Protein 3ESM (pdb70)

Foldseek 3Di:
DLEWAWDWVQFAAQDKTKIKTKAADADQFWAWFKKKKFDPQFQDKAWDDDPQKDKDFDHDPVNTGGMMMIGGHPPRRHHHHGGMDITIMITDDHHNDQKDFIWMWIAIPVGDIDTLDADPDDDDHDSRHTHMDGHHD

CATH classification: 2.60.40.2230

Radius of gyration: 14.76 Å; Cα contacts (8 Å, |Δi|>4): 352; chains: 1; bounding box: 33×34×41 Å

B-factor: mean 33.09, std 8.51, range [21.06, 68.31]

Organism: Nocardia farcinica (strain IFM 10152) (NCBI:txid247156)

InterPro domains:
  IPR012533 YncI, copper-binding domain [PF07987] (29-162)
  IPR012533 YncI, copper-binding domain [cd08545] (26-166)
  IPR038507 YcnI-like superfamily [G3DSA:2.60.40.2230] (27-177)

Structure (mmCIF, N/CA/C/O backbone):
data_3ESM
#
_entry.id   3ESM
#
_cell.length_a   67.582
_cell.length_b   67.582
_cell.length_c   62.571
_cell.angle_alpha   90.000
_cell.angle_beta   90.000
_cell.angle_gamma   120.000
#
_symmetry.space_group_name_H-M   'P 32 1 2'
#
loop_
_entity.id
_entity.type
_entity.pdbx_description
1 polymer 'uncharacterized protein'
2 non-polymer 'SULFATE ION'
3 non-polymer 'DIMETHYL SULFOXIDE'
4 water water
#
loop_
_atom_site.group_PDB
_atom_site.id
_atom_site.type_symbol
_atom_site.label_atom_id
_atom_site.label_alt_id
_atom_site.label_comp_id
_atom_site.label_asym_id
_atom_site.label_entity_id
_atom_site.label_seq_id
_atom_site.pdbx_PDB_ins_code
_atom_site.Cartn_x
_atom_site.Cartn_y
_atom_site.Cartn_z
_atom_site.occupanc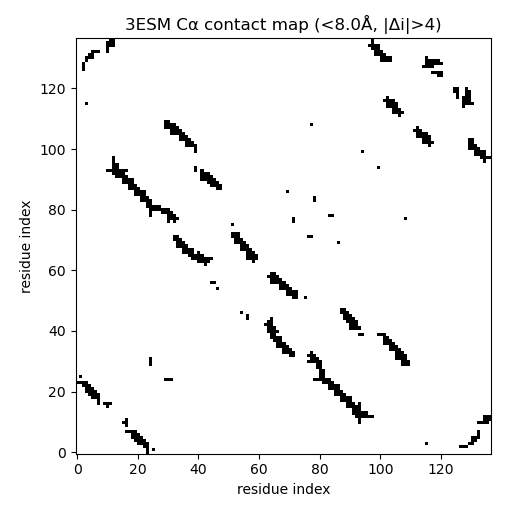y
_atom_site.B_iso_or_equiv
_atom_site.auth_seq_id
_atom_site.auth_comp_id
_atom_site.auth_asym_id
_atom_site.auth_atom_id
_atom_site.pdbx_PDB_model_num
ATOM 1 N N . SER A 1 2 ? 24.944 29.323 -5.595 1.00 49.04 27 SER A N 1
ATOM 2 C CA . SER A 1 2 ? 23.591 29.284 -4.986 1.00 48.38 27 SER A CA 1
ATOM 3 C C . SER A 1 2 ? 22.793 30.395 -5.607 1.00 47.67 27 SER A C 1
ATOM 4 O O . SER A 1 2 ? 23.357 31.441 -5.914 1.00 48.24 27 SER A O 1
ATOM 7 N N . LEU A 1 3 ? 21.496 30.170 -5.819 1.00 46.35 28 LEU A N 1
ATOM 8 C CA . LEU A 1 3 ? 20.612 31.234 -6.299 1.00 44.48 28 LEU A CA 1
ATOM 9 C C . LEU A 1 3 ? 20.179 32.057 -5.102 1.00 42.74 28 LEU A C 1
ATOM 10 O O . LEU A 1 3 ? 19.301 32.910 -5.207 1.00 43.01 28 LEU A O 1
ATOM 15 N N . HIS A 1 4 ? 20.769 31.758 -3.956 1.00 39.61 29 HIS A N 1
ATOM 16 C CA . HIS A 1 4 ? 20.456 32.476 -2.746 1.00 37.30 29 HIS A CA 1
ATOM 17 C C . HIS A 1 4 ? 21.692 33.225 -2.233 1.00 35.48 29 HIS A C 1
ATOM 18 O O . HIS A 1 4 ? 22.818 32.887 -2.592 1.00 32.92 29 HIS A O 1
ATOM 25 N N . VAL A 1 5 ? 21.472 34.244 -1.401 1.00 34.45 30 VAL A N 1
ATOM 26 C CA . VAL A 1 5 ? 22.568 34.830 -0.629 1.00 33.62 30 VAL A CA 1
ATOM 27 C C . VAL A 1 5 ? 23.003 33.806 0.390 1.00 34.83 30 VAL A C 1
ATOM 28 O O . VAL A 1 5 ? 22.176 33.247 1.117 1.00 35.89 30 VAL A O 1
ATOM 32 N N . THR A 1 6 ? 24.291 33.537 0.471 1.00 33.95 31 THR A N 1
ATOM 33 C CA . THR A 1 6 ? 24.732 32.584 1.475 1.00 34.93 31 THR A CA 1
ATOM 34 C C . THR A 1 6 ? 25.571 33.265 2.532 1.00 34.51 31 THR A C 1
ATOM 35 O O . THR A 1 6 ? 26.116 34.339 2.286 1.00 32.90 31 THR A O 1
ATOM 39 N N . ALA A 1 7 ? 25.640 32.634 3.707 1.00 34.96 32 ALA A N 1
ATOM 40 C CA . ALA A 1 7 ? 26.474 33.111 4.800 1.00 35.59 32 ALA A CA 1
ATOM 41 C C . ALA A 1 7 ? 27.444 31.988 5.097 1.00 36.65 32 ALA A C 1
ATOM 42 O O . ALA A 1 7 ? 27.058 30.821 5.169 1.00 37.22 32 ALA A O 1
ATOM 44 N N . ASP A 1 8 ? 28.714 32.318 5.224 1.00 36.60 33 ASP A N 1
ATOM 45 C CA A ASP A 1 8 ? 29.714 31.311 5.548 0.50 37.93 33 ASP A CA 1
ATOM 46 C CA B ASP A 1 8 ? 29.707 31.313 5.547 0.50 37.84 33 ASP A CA 1
ATOM 47 C C . ASP A 1 8 ? 30.615 31.809 6.662 1.00 38.60 33 ASP A C 1
ATOM 48 O O . ASP A 1 8 ? 31.072 32.955 6.641 1.00 37.91 33 ASP A O 1
ATOM 57 N N . ALA A 1 9 ? 30.873 30.933 7.631 1.00 39.08 34 ALA A N 1
ATOM 58 C CA . ALA A 1 9 ? 31.712 31.254 8.762 1.00 41.44 34 ALA A CA 1
ATOM 59 C C . ALA A 1 9 ? 32.047 29.920 9.442 1.00 43.18 34 ALA A C 1
ATOM 60 O O . ALA A 1 9 ? 31.379 29.514 10.392 1.00 44.26 34 ALA A O 1
ATOM 62 N N . PRO A 1 10 ? 33.062 29.211 8.920 1.00 44.87 35 PRO A N 1
ATOM 63 C CA . PRO A 1 10 ? 33.392 27.859 9.400 1.00 45.41 35 PRO A CA 1
ATOM 64 C C . PRO A 1 10 ? 33.577 27.782 10.919 1.00 45.54 35 PRO A C 1
ATOM 65 O O . PRO A 1 10 ? 33.005 26.900 11.575 1.00 46.76 35 PRO A O 1
ATOM 69 N N . GLY A 1 11 ? 34.346 28.703 11.482 1.00 45.58 36 GLY A N 1
ATOM 70 C CA . GLY A 1 11 ? 34.480 28.758 12.936 1.00 45.28 36 GLY A CA 1
ATOM 71 C C . GLY A 1 11 ? 33.125 28.737 13.643 1.00 44.77 36 GLY A C 1
ATOM 72 O O . GLY A 1 11 ? 32.796 27.784 14.350 1.00 45.34 36 GLY A O 1
ATOM 73 N N . ALA A 1 12 ? 32.349 29.800 13.430 1.00 43.05 37 ALA A N 1
ATOM 74 C CA . ALA A 1 12 ? 31.081 30.102 14.131 1.00 40.70 37 ALA A CA 1
ATOM 75 C C . ALA A 1 12 ? 30.626 29.262 15.322 1.00 39.16 37 ALA A C 1
ATOM 76 O O . ALA A 1 12 ? 30.091 28.158 15.162 1.00 38.74 37 ALA A O 1
ATOM 78 N N . ALA A 1 13 ? 30.761 29.852 16.506 1.00 36.77 38 ALA A N 1
ATOM 79 C CA . ALA A 1 13 ? 30.303 29.234 17.733 1.00 35.11 38 ALA A CA 1
ATOM 80 C C . ALA A 1 13 ? 29.443 30.187 18.533 1.00 33.94 38 ALA A C 1
ATOM 81 O O . ALA A 1 13 ? 29.567 31.404 18.396 1.00 33.65 38 ALA A O 1
ATOM 83 N N . GLN A 1 14 ? 28.579 29.648 19.388 1.00 33.47 39 GLN A N 1
ATOM 84 C CA . GLN A 1 14 ? 27.782 30.470 20.304 1.00 33.29 39 GLN A CA 1
ATOM 85 C C . GLN A 1 14 ? 28.732 31.239 21.204 1.00 33.42 39 GLN A C 1
ATOM 86 O O . GLN A 1 14 ? 29.707 30.660 21.702 1.00 32.93 39 GLN A O 1
ATOM 92 N N . GLY A 1 15 ? 28.473 32.540 21.369 1.00 32.42 40 GLY A N 1
ATOM 93 C CA . GLY A 1 15 ? 29.364 33.449 22.115 1.00 34.29 40 GLY A CA 1
ATOM 94 C C . GLY A 1 15 ? 30.704 33.713 21.451 1.00 33.91 40 GLY A C 1
ATOM 95 O O . GLY A 1 15 ? 31.634 34.271 22.076 1.00 35.27 40 GLY A O 1
ATOM 96 N N . GLY A 1 16 ? 30.840 33.305 20.194 1.00 32.69 41 GLY A N 1
ATOM 97 C CA . GLY A 1 16 ? 32.116 33.410 19.510 1.00 31.62 41 GLY A CA 1
ATOM 98 C C . GLY A 1 16 ? 32.183 34.609 18.584 1.00 31.73 41 GLY A C 1
ATOM 99 O O . GLY A 1 16 ? 31.182 35.290 18.384 1.00 31.38 41 GLY A O 1
ATOM 100 N N . TYR A 1 17 ? 33.378 34.852 18.069 1.00 31.95 42 TYR A N 1
ATOM 101 C CA A TYR A 1 17 ? 33.651 35.909 17.110 0.50 31.97 42 TYR A CA 1
ATOM 102 C CA B TYR A 1 17 ? 33.623 35.881 17.075 0.50 31.96 42 TYR A CA 1
ATOM 103 C C . TYR A 1 17 ? 33.942 35.210 15.792 1.00 32.28 42 TYR A C 1
ATOM 104 O O . TYR A 1 17 ? 34.802 34.306 15.754 1.00 33.95 42 TYR A O 1
ATOM 121 N N . SER A 1 18 ? 33.291 35.614 14.705 1.00 31.04 43 SER A N 1
ATOM 122 C CA . SER A 1 18 ? 33.618 34.963 13.430 1.00 31.60 43 SER A CA 1
ATOM 123 C C . SER A 1 18 ? 33.740 35.993 12.332 1.00 31.22 43 SER A C 1
ATOM 124 O O . SER A 1 18 ? 33.075 37.024 12.402 1.00 30.48 43 SER A O 1
ATOM 127 N N . VAL A 1 19 ? 34.566 35.708 11.327 1.00 30.60 44 VAL A N 1
ATOM 128 C CA . VAL A 1 19 ? 34.538 36.465 10.074 1.00 31.63 44 VAL A CA 1
ATOM 129 C C . VAL A 1 19 ? 33.423 35.826 9.237 1.00 31.49 44 VAL A C 1
ATOM 130 O O . VAL A 1 19 ? 33.553 34.666 8.815 1.00 31.80 44 VAL A O 1
ATOM 134 N N . VAL A 1 20 ? 32.344 36.576 8.979 1.00 30.05 45 VAL A N 1
ATOM 135 C CA . VAL A 1 20 ? 31.194 36.063 8.224 1.00 28.99 45 VAL A CA 1
ATOM 136 C C . VAL A 1 20 ? 31.226 36.610 6.820 1.00 29.30 45 VAL A C 1
ATOM 137 O O . VAL A 1 20 ? 31.361 37.816 6.636 1.00 28.68 45 VAL A O 1
ATOM 141 N N . THR A 1 21 ? 31.140 35.718 5.842 1.00 29.12 46 THR A N 1
ATOM 142 C CA . THR A 1 21 ? 31.213 36.116 4.445 1.00 28.94 46 THR A CA 1
ATOM 143 C C . THR A 1 21 ? 29.842 35.922 3.838 1.00 28.49 46 THR A C 1
ATOM 144 O O . THR A 1 21 ? 29.301 34.816 3.888 1.00 28.72 46 THR A O 1
ATOM 148 N N . PHE A 1 22 ? 29.265 36.991 3.281 1.00 27.43 47 PHE A N 1
ATOM 149 C CA . PHE A 1 22 ? 27.969 36.919 2.581 1.00 27.48 47 PHE A CA 1
ATOM 150 C C . PHE A 1 22 ? 28.248 36.908 1.096 1.00 28.98 47 PHE A C 1
ATOM 151 O O . PHE A 1 22 ? 28.854 37.844 0.582 1.00 29.40 47 PHE A O 1
ATOM 159 N N . ARG A 1 23 ? 27.853 35.832 0.413 1.00 28.57 48 ARG A N 1
ATOM 160 C CA . ARG A 1 23 ? 28.091 35.748 -1.022 1.00 29.26 48 ARG A CA 1
ATOM 161 C C . ARG A 1 23 ? 26.763 36.005 -1.690 1.00 29.15 48 ARG A C 1
ATOM 162 O O . ARG A 1 23 ? 25.794 35.275 -1.468 1.00 30.21 48 ARG A O 1
ATOM 170 N N . VAL A 1 24 ? 26.729 37.056 -2.505 1.00 29.10 49 VAL A N 1
ATOM 171 C CA . VAL A 1 24 ? 25.496 37.565 -3.077 1.00 28.50 49 VAL A CA 1
ATOM 172 C C . VAL A 1 24 ? 25.450 37.444 -4.596 1.00 29.60 49 VAL A C 1
ATOM 173 O O . VAL A 1 24 ? 26.339 37.969 -5.282 1.00 29.77 49 VAL A O 1
ATOM 177 N N . PRO A 1 25 ? 24.407 36.785 -5.128 1.00 29.22 50 PRO A N 1
ATOM 178 C CA . PRO A 1 25 ? 24.303 36.632 -6.583 1.00 30.32 50 PRO A CA 1
ATOM 179 C C . PRO A 1 25 ? 23.568 37.795 -7.195 1.00 30.28 50 PRO A C 1
ATOM 180 O O . PRO A 1 25 ? 22.600 38.249 -6.628 1.00 29.78 50 PRO A O 1
ATOM 184 N N . THR A 1 26 ? 23.991 38.239 -8.381 1.00 30.94 51 THR A N 1
ATOM 185 C CA . THR A 1 26 ? 23.214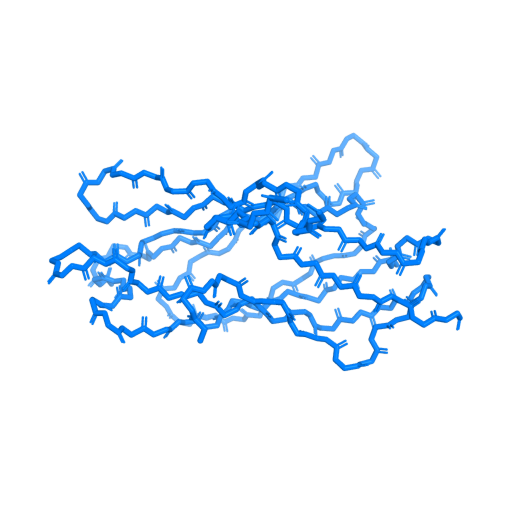 39.221 -9.112 1.00 31.55 51 THR A CA 1
ATOM 186 C C . THR A 1 26 ? 22.196 38.500 -9.983 1.00 33.16 51 THR A C 1
ATOM 187 O O . THR A 1 26 ? 22.551 37.894 -10.988 1.00 33.82 51 THR A O 1
ATOM 191 N N . GLU A 1 27 ? 20.935 38.542 -9.561 1.00 34.07 52 GLU A N 1
ATOM 192 C CA . GLU A 1 27 ? 19.863 37.776 -10.215 1.00 36.05 52 GLU A CA 1
ATOM 193 C C . GLU A 1 27 ? 19.015 38.649 -11.116 1.00 36.65 52 GLU A C 1
ATOM 194 O O . GLU A 1 27 ? 17.800 38.764 -10.956 1.00 38.53 52 GLU A O 1
ATOM 200 N N . SER A 1 28 ? 19.692 39.281 -12.058 1.00 36.56 53 SER A N 1
ATOM 201 C CA . SER A 1 28 ? 19.052 40.051 -13.085 1.00 36.80 53 SER A CA 1
ATOM 202 C C . SER A 1 28 ? 19.850 39.785 -14.336 1.00 37.30 53 SER A C 1
ATOM 203 O O . SER A 1 28 ? 21.047 39.486 -14.274 1.00 37.57 53 SER A O 1
ATOM 206 N N . GLU A 1 29 ? 19.205 39.916 -15.483 1.00 37.83 54 GLU A N 1
ATOM 207 C CA . GLU A 1 29 ? 19.968 39.832 -16.727 1.00 38.78 54 GLU A CA 1
ATOM 208 C C . GLU A 1 29 ? 20.545 41.174 -17.172 1.00 37.78 54 GLU A C 1
ATOM 209 O O . GLU A 1 29 ? 21.398 41.218 -18.061 1.00 38.03 54 GLU A O 1
ATOM 215 N N . THR A 1 30 ? 20.097 42.263 -16.554 1.00 36.39 55 THR A N 1
ATOM 216 C CA . THR A 1 30 ? 20.526 43.580 -16.970 1.00 35.59 55 THR A CA 1
ATOM 217 C C . THR A 1 30 ? 21.041 44.483 -15.847 1.00 33.93 55 THR A C 1
ATOM 218 O O . THR A 1 30 ? 21.935 45.302 -16.064 1.00 35.87 55 THR A O 1
ATOM 222 N N . ALA A 1 31 ? 20.471 44.355 -14.660 1.00 31.05 56 ALA A N 1
ATOM 223 C CA . ALA A 1 31 ? 20.798 45.293 -13.566 1.00 29.11 56 ALA A CA 1
ATOM 224 C C . ALA A 1 31 ? 21.902 44.695 -12.683 1.00 27.85 56 ALA A C 1
ATOM 225 O O . ALA A 1 31 ? 22.055 43.466 -12.616 1.00 28.16 56 ALA A O 1
ATOM 227 N N . ALA A 1 32 ? 22.664 45.564 -12.005 1.00 26.34 57 ALA A N 1
ATOM 228 C CA . ALA A 1 32 ? 23.822 45.130 -11.220 1.00 24.71 57 ALA A CA 1
ATOM 229 C C . ALA A 1 32 ? 23.548 45.378 -9.740 1.00 23.65 57 ALA A C 1
ATOM 230 O O . ALA A 1 32 ? 22.731 46.232 -9.415 1.00 23.89 57 ALA A O 1
ATOM 232 N N . THR A 1 33 ? 24.190 44.626 -8.859 1.00 22.67 58 THR A N 1
ATOM 233 C CA . THR A 1 33 ? 24.024 44.883 -7.432 1.00 21.55 58 THR A CA 1
ATOM 234 C C . THR A 1 33 ? 24.906 46.086 -7.056 1.00 22.91 58 THR A C 1
ATOM 235 O O . THR A 1 33 ? 26.130 46.044 -7.254 1.00 22.98 58 THR A O 1
ATOM 239 N N . THR A 1 34 ? 24.275 47.091 -6.453 1.00 21.06 59 THR A N 1
ATOM 240 C CA . THR A 1 34 ? 24.979 48.341 -6.062 1.00 21.44 59 THR A CA 1
ATOM 241 C C . THR A 1 34 ? 25.032 48.629 -4.570 1.00 22.99 59 THR A C 1
ATOM 242 O O . THR A 1 34 ? 25.815 49.484 -4.121 1.00 22.83 59 THR A O 1
ATOM 246 N N . ALA A 1 35 ? 24.264 47.885 -3.783 1.00 21.95 60 ALA A N 1
ATOM 247 C CA . ALA A 1 35 ? 24.403 48.003 -2.315 1.00 21.42 60 ALA A CA 1
ATOM 248 C C . ALA A 1 35 ? 23.857 46.745 -1.663 1.00 23.20 60 ALA A C 1
ATOM 249 O O . ALA A 1 35 ? 23.016 46.032 -2.236 1.00 22.24 60 ALA A O 1
ATOM 251 N N . MET A 1 36 ? 24.337 46.496 -0.466 1.00 22.57 61 MET A N 1
ATOM 252 C CA . MET A 1 36 ? 23.833 45.374 0.327 1.00 23.26 61 MET A CA 1
ATOM 253 C C . MET A 1 36 ? 23.731 45.835 1.761 1.00 23.21 61 MET A C 1
ATOM 254 O O . MET A 1 36 ? 24.721 46.331 2.305 1.00 22.59 61 MET A O 1
ATOM 259 N N . THR A 1 37 ? 22.573 45.619 2.391 1.00 22.99 62 THR A N 1
ATOM 260 C CA . THR A 1 37 ? 22.430 45.951 3.798 1.00 23.21 62 THR A CA 1
ATOM 261 C C . THR A 1 37 ? 22.137 44.659 4.543 1.00 24.05 62 THR A C 1
ATOM 262 O O . THR A 1 37 ? 21.249 43.939 4.131 1.00 25.78 62 THR A O 1
ATOM 266 N N . VAL A 1 38 ? 22.858 44.364 5.614 1.00 22.85 63 VAL A N 1
ATOM 267 C CA . VAL A 1 38 ? 22.592 43.128 6.357 1.00 23.44 63 VAL A CA 1
ATOM 268 C C . VAL A 1 38 ? 22.272 43.464 7.783 1.00 23.88 63 VAL A C 1
ATOM 269 O O . VAL A 1 38 ? 22.964 44.263 8.408 1.00 22.51 63 VAL A O 1
ATOM 273 N N . THR A 1 39 ? 21.232 42.815 8.318 1.00 23.97 64 THR A N 1
ATOM 274 C CA . THR A 1 39 ? 20.807 43.059 9.694 1.00 25.00 64 THR A CA 1
ATOM 275 C C . THR A 1 39 ? 21.628 42.159 10.603 1.00 25.44 64 THR A C 1
ATOM 276 O O . THR A 1 39 ? 21.706 40.947 10.364 1.00 24.79 64 THR A O 1
ATOM 280 N N . LEU A 1 40 ? 22.275 42.746 11.629 1.00 24.15 65 LEU A N 1
ATOM 281 C CA . LEU A 1 40 ? 23.184 42.006 12.504 1.00 24.17 65 LEU A CA 1
ATOM 282 C C . LEU A 1 40 ? 22.536 41.769 13.847 1.00 24.57 65 LEU A C 1
ATOM 283 O O . LEU A 1 40 ? 21.670 42.513 14.264 1.00 24.48 65 LEU A O 1
ATOM 288 N N . PRO A 1 41 ? 22.988 40.723 14.530 1.00 26.31 66 PRO A N 1
ATOM 289 C CA . PRO A 1 41 ? 22.273 40.345 15.730 1.00 27.61 66 PRO A CA 1
ATOM 290 C C . PRO A 1 41 ? 22.786 41.163 16.949 1.00 28.13 66 PRO A C 1
ATOM 291 O O . PRO A 1 41 ? 23.224 40.611 17.986 1.00 29.16 66 PRO A O 1
ATOM 295 N N . ASN A 1 42 ? 22.748 42.485 16.801 1.00 28.07 67 ASN A N 1
ATOM 296 C CA . ASN A 1 42 ? 23.042 43.369 17.914 1.00 29.06 67 ASN A CA 1
ATOM 297 C C . ASN A 1 42 ? 24.319 42.972 18.630 1.00 29.59 67 ASN A C 1
ATOM 298 O O . ASN A 1 42 ? 24.307 42.791 19.855 1.00 30.42 67 ASN A O 1
ATOM 303 N N . VAL A 1 43 ? 25.412 42.885 17.882 1.00 29.53 68 VAL A N 1
ATOM 304 C CA . VAL A 1 43 ? 26.714 42.427 18.389 1.00 30.43 68 VAL A CA 1
ATOM 305 C C . VAL A 1 43 ? 27.540 43.566 18.954 1.00 31.44 68 VAL A C 1
ATOM 306 O O . VAL A 1 43 ? 27.389 44.712 18.543 1.00 30.93 68 VAL A O 1
ATOM 310 N N . ARG A 1 44 ? 28.430 43.270 19.896 1.00 32.56 69 ARG A N 1
ATOM 311 C CA . ARG A 1 44 ? 29.281 44.328 20.447 1.00 33.36 69 ARG A CA 1
ATOM 312 C C . ARG A 1 44 ? 30.294 44.808 19.409 1.00 33.86 69 ARG A C 1
ATOM 313 O O . ARG A 1 44 ? 30.620 46.009 19.330 1.00 33.63 69 ARG A O 1
ATOM 321 N N . SER A 1 45 ? 30.833 43.864 18.637 1.00 32.46 70 SER A N 1
ATOM 322 C CA . SER A 1 45 ? 31.915 44.171 17.731 1.00 32.92 70 SER A CA 1
ATOM 323 C C . SER A 1 45 ? 31.476 43.844 16.310 1.00 32.13 70 SER A C 1
ATOM 324 O O . SER A 1 45 ? 30.859 42.800 16.093 1.00 30.36 70 SER A O 1
ATOM 327 N N . ALA A 1 46 ? 31.797 44.727 15.357 1.00 31.62 71 ALA A N 1
ATOM 328 C CA . ALA A 1 46 ? 31.529 44.464 13.942 1.00 31.81 71 ALA A CA 1
ATOM 329 C C . ALA A 1 46 ? 32.456 45.339 13.115 1.00 32.29 71 ALA A C 1
ATOM 330 O O . ALA A 1 46 ? 32.412 46.577 13.226 1.00 33.33 71 ALA A O 1
ATOM 332 N N . ARG A 1 47 ? 33.309 44.708 12.314 1.00 31.90 72 ARG A N 1
ATOM 333 C CA . ARG A 1 47 ? 34.310 45.418 11.536 1.00 33.06 72 ARG A CA 1
ATOM 334 C C . ARG A 1 47 ? 34.266 44.832 10.148 1.00 32.90 72 ARG A C 1
ATOM 335 O O . ARG A 1 47 ? 34.309 43.610 9.990 1.00 30.65 72 ARG A O 1
ATOM 343 N N . THR A 1 48 ? 34.215 45.691 9.136 1.00 33.67 73 THR A N 1
ATOM 344 C CA . THR A 1 48 ? 34.300 45.232 7.764 1.00 35.47 73 THR A CA 1
ATOM 345 C C . THR A 1 48 ? 35.737 45.245 7.286 1.00 38.08 73 THR A C 1
ATOM 346 O O . THR A 1 48 ? 36.628 45.839 7.909 1.00 39.26 73 THR A O 1
ATOM 350 N N . GLU A 1 49 ? 35.993 44.572 6.180 1.00 40.54 74 GLU A N 1
ATOM 351 C CA . GLU A 1 49 ? 37.323 44.695 5.637 1.00 42.19 74 GLU A CA 1
ATOM 352 C C . GLU A 1 49 ? 37.292 45.516 4.378 1.00 41.77 74 GLU A C 1
ATOM 353 O O . GLU A 1 49 ? 36.275 45.570 3.684 1.00 42.61 74 GLU A O 1
ATOM 359 N N . PRO A 1 50 ? 38.413 46.171 4.090 1.00 41.31 75 PRO A N 1
ATOM 360 C CA . PRO A 1 50 ? 38.514 47.130 3.005 1.00 39.70 75 PRO A CA 1
ATOM 361 C C . PRO A 1 50 ? 38.121 46.430 1.723 1.00 37.02 75 PRO A C 1
ATOM 362 O O . PRO A 1 50 ? 38.523 45.293 1.483 1.00 38.11 75 PRO A O 1
ATOM 366 N N . MET A 1 51 ? 37.283 47.096 0.944 1.00 34.02 76 MET A N 1
ATOM 367 C CA A MET A 1 51 ? 36.734 46.553 -0.287 0.50 31.97 76 MET A CA 1
ATOM 368 C CA B MET A 1 51 ? 36.846 46.551 -0.332 0.50 32.47 76 MET A CA 1
ATOM 369 C C . MET A 1 51 ? 36.881 47.673 -1.324 1.00 31.11 76 MET A C 1
ATOM 370 O O . MET A 1 51 ? 36.037 48.576 -1.341 1.00 30.20 76 MET A O 1
ATOM 379 N N . PRO A 1 52 ? 37.934 47.647 -2.168 1.00 29.27 77 PRO A N 1
ATOM 380 C CA . PRO A 1 52 ? 38.100 48.742 -3.110 1.00 27.71 77 PRO A CA 1
ATOM 381 C C . PRO A 1 52 ? 36.833 48.976 -3.923 1.00 26.75 77 PRO A C 1
ATOM 382 O O . PRO A 1 52 ? 36.211 48.006 -4.421 1.00 26.53 77 PRO A O 1
ATOM 386 N N . GLY A 1 53 ? 36.464 50.241 -4.040 1.00 26.78 78 GLY A N 1
ATOM 387 C CA . GLY A 1 53 ? 35.293 50.611 -4.822 1.00 25.74 78 GLY A CA 1
ATOM 388 C C . GLY A 1 53 ? 33.993 50.563 -4.055 1.00 25.33 78 GLY A C 1
ATOM 389 O O . GLY A 1 53 ? 32.950 50.870 -4.624 1.00 25.06 78 GLY A O 1
ATOM 390 N N . TRP A 1 54 ? 34.037 50.174 -2.782 1.00 24.73 79 TRP A N 1
ATOM 391 C CA . TRP A 1 54 ? 32.801 50.129 -1.951 1.00 23.94 79 TRP A CA 1
ATOM 392 C C . TRP A 1 54 ? 33.040 50.864 -0.645 1.00 25.49 79 TRP A C 1
ATOM 393 O O . TRP A 1 54 ? 34.187 50.882 -0.129 1.00 26.23 79 TRP A O 1
ATOM 404 N N . THR A 1 55 ? 31.996 51.484 -0.111 1.00 24.09 80 THR A N 1
ATOM 405 C CA . THR A 1 55 ? 32.083 52.094 1.198 1.00 24.46 80 THR A CA 1
ATOM 406 C C . THR A 1 55 ? 31.194 51.322 2.150 1.00 24.97 80 THR A C 1
ATOM 407 O O . THR A 1 55 ? 30.109 50.935 1.777 1.00 26.39 80 THR A O 1
ATOM 411 N N . ALA A 1 56 ? 31.673 51.055 3.361 1.00 24.34 81 ALA A N 1
ATOM 412 C CA . ALA A 1 56 ? 30.858 50.335 4.344 1.00 24.01 81 ALA A CA 1
ATOM 413 C C . ALA A 1 56 ? 30.534 51.226 5.549 1.00 24.31 81 ALA A C 1
ATOM 414 O O . ALA A 1 56 ? 31.384 52.046 5.994 1.00 24.52 81 ALA A O 1
ATOM 416 N N . ARG A 1 57 ? 29.309 51.089 6.058 1.00 22.70 82 ARG A N 1
ATOM 417 C CA . ARG A 1 57 ? 28.929 51.740 7.313 1.00 23.10 82 ARG A CA 1
ATOM 418 C C . ARG A 1 57 ? 28.370 50.651 8.221 1.00 24.00 82 ARG A C 1
ATOM 419 O O . ARG A 1 57 ? 27.664 49.753 7.756 1.00 23.41 82 ARG A O 1
ATOM 427 N N . VAL A 1 58 ? 28.674 50.768 9.508 1.00 24.14 83 VAL A N 1
ATOM 428 C CA . VAL A 1 58 ? 28.103 49.847 10.494 1.00 24.50 83 VAL A CA 1
ATOM 429 C C . VAL A 1 58 ? 27.267 50.704 11.425 1.00 25.53 83 VAL A C 1
ATOM 430 O O . VAL A 1 58 ? 27.812 51.607 12.077 1.00 26.00 83 VAL A O 1
ATOM 434 N N . ASP A 1 59 ? 25.945 50.481 11.463 1.00 24.69 84 ASP A N 1
ATOM 435 C CA . ASP A 1 59 ? 25.049 51.294 12.300 1.00 24.73 84 ASP A CA 1
ATOM 436 C C . ASP A 1 59 ? 24.949 50.721 13.720 1.00 24.60 84 ASP A C 1
ATOM 437 O O . ASP A 1 59 ? 25.025 49.514 13.908 1.00 24.38 84 ASP A O 1
ATOM 442 N N . ARG A 1 60 ? 24.796 51.591 14.710 1.00 26.61 85 ARG A N 1
ATOM 443 C CA . ARG A 1 60 ? 24.830 51.138 16.110 1.00 28.54 85 ARG A CA 1
ATOM 444 C C . ARG A 1 60 ? 23.591 51.648 16.827 1.00 29.97 85 ARG A C 1
ATOM 445 O O . ARG A 1 60 ? 22.999 52.650 16.433 1.00 29.52 85 ARG A O 1
ATOM 453 N N . ASN A 1 61 ? 23.179 50.955 17.875 1.00 30.62 86 ASN A N 1
ATOM 454 C CA . ASN A 1 61 ? 22.090 51.473 18.702 1.00 32.03 86 ASN A CA 1
ATOM 455 C C . ASN A 1 61 ? 22.637 52.199 19.936 1.00 33.40 86 ASN A C 1
ATOM 456 O O . ASN A 1 61 ? 23.847 52.422 20.050 1.00 33.24 86 ASN A O 1
ATOM 461 N N . ASP A 1 62 ? 21.734 52.525 20.866 1.00 35.90 87 ASP A N 1
ATOM 462 C CA . ASP A 1 62 ? 22.073 53.326 22.047 1.00 38.34 87 ASP A CA 1
ATOM 463 C C . ASP A 1 62 ? 23.053 52.578 22.954 1.00 38.66 87 ASP A C 1
ATOM 464 O O . ASP A 1 62 ? 23.811 53.190 23.727 1.00 39.31 87 ASP A O 1
ATOM 469 N N . LYS A 1 63 ? 23.043 51.253 22.873 1.00 38.03 88 LYS A N 1
ATOM 470 C CA . LYS A 1 63 ? 23.950 50.460 23.691 1.00 38.22 88 LYS A CA 1
ATOM 471 C C . LYS A 1 63 ? 25.278 50.201 22.985 1.00 37.07 88 LYS A C 1
ATOM 472 O O . LYS A 1 63 ? 26.122 49.435 23.481 1.00 38.22 88 LYS A O 1
ATOM 478 N N . SER A 1 64 ? 25.458 50.804 21.808 1.00 34.97 89 SER A N 1
ATOM 479 C CA . SER A 1 64 ? 26.710 50.668 21.063 1.00 34.39 89 SER A CA 1
ATOM 480 C C . SER A 1 64 ? 26.863 49.305 20.407 1.00 32.19 89 SER A C 1
ATOM 481 O O . SER A 1 64 ? 27.962 48.911 20.019 1.00 31.71 89 SER A O 1
ATOM 484 N N . GLU A 1 65 ? 25.749 48.602 20.278 1.00 30.82 90 GLU A N 1
ATOM 485 C CA . GLU A 1 65 ? 25.767 47.342 19.547 1.00 29.08 90 GLU A CA 1
ATOM 486 C C . GLU A 1 65 ? 25.595 47.648 18.063 1.00 28.03 90 GLU A C 1
ATOM 487 O O . GLU A 1 65 ? 24.8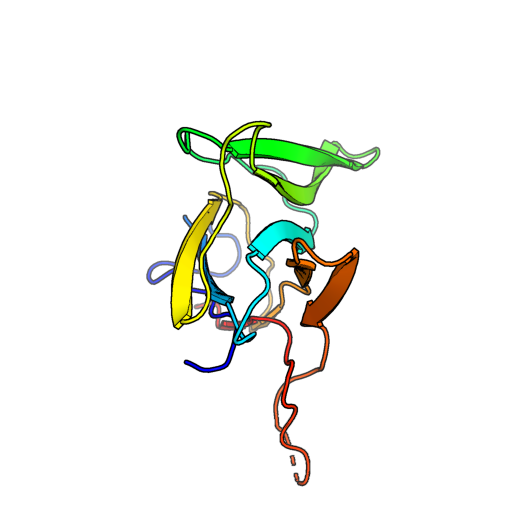47 48.570 17.686 1.00 28.23 90 GLU A O 1
ATOM 493 N N . ALA A 1 66 ? 26.252 46.852 17.233 1.00 25.67 91 ALA A N 1
ATOM 494 C CA . ALA A 1 66 ? 26.051 46.945 15.788 1.00 25.09 91 ALA A CA 1
ATOM 495 C C . ALA A 1 66 ? 24.745 46.245 15.404 1.00 25.22 91 ALA A C 1
ATOM 496 O O . ALA A 1 66 ? 24.620 45.023 15.626 1.00 25.17 91 ALA A O 1
ATOM 498 N N . VAL A 1 67 ? 23.846 46.997 14.772 1.00 24.87 92 VAL A N 1
ATOM 499 C CA . VAL A 1 67 ? 22.503 46.530 14.386 1.00 24.45 92 VAL A CA 1
ATOM 500 C C . VAL A 1 67 ? 22.390 46.205 12.896 1.00 24.46 92 VAL A C 1
ATOM 501 O O . VAL A 1 67 ? 21.490 45.460 12.475 1.00 24.01 92 VAL A O 1
ATOM 505 N N . SER A 1 68 ? 23.266 46.792 12.085 1.00 22.68 93 SER A N 1
ATOM 506 C CA . SER A 1 68 ? 23.276 46.459 10.666 1.00 23.15 93 SER A CA 1
ATOM 507 C C . SER A 1 68 ? 24.567 46.964 10.033 1.00 23.89 93 SER A C 1
ATOM 508 O O . SER A 1 68 ? 25.313 47.738 10.653 1.00 22.77 93 SER A O 1
ATOM 511 N N . VAL A 1 69 ? 24.839 46.486 8.828 1.00 22.83 94 VAL A N 1
ATOM 512 C CA . VAL A 1 69 ? 26.046 46.921 8.097 1.00 22.67 94 VAL A CA 1
ATOM 513 C C . VAL A 1 69 ? 25.595 47.116 6.673 1.00 23.30 94 VAL A C 1
ATOM 514 O O . VAL A 1 69 ? 24.757 46.345 6.162 1.00 23.01 94 VAL A O 1
ATOM 518 N N . THR A 1 70 ? 26.111 48.164 6.025 1.00 22.45 95 THR A N 1
ATOM 519 C CA . THR A 1 70 ? 25.710 48.412 4.636 1.00 23.73 95 THR A CA 1
ATOM 520 C C . THR A 1 70 ? 26.944 48.650 3.800 1.00 24.28 95 THR A C 1
ATOM 521 O O . THR A 1 70 ? 27.836 49.423 4.214 1.00 25.33 95 THR A O 1
ATOM 525 N N . TRP A 1 71 ? 27.051 47.962 2.667 1.00 21.46 96 TRP A N 1
ATOM 526 C CA . TRP A 1 71 ? 28.132 48.240 1.692 1.00 22.36 96 TRP A CA 1
ATOM 527 C C . TRP A 1 71 ? 27.497 48.899 0.485 1.00 22.71 96 TRP A C 1
ATOM 528 O O . TRP A 1 71 ? 26.427 48.467 0.034 1.00 22.68 96 TRP A O 1
ATOM 539 N N . THR A 1 72 ? 28.147 49.920 -0.066 1.00 21.83 97 THR A N 1
ATOM 540 C CA . THR A 1 72 ? 27.562 50.689 -1.164 1.00 22.64 97 THR A CA 1
ATOM 541 C C . THR A 1 72 ? 28.638 50.900 -2.188 1.00 22.69 97 THR A C 1
ATOM 542 O O . THR A 1 72 ? 29.749 51.306 -1.833 1.00 22.74 97 THR A O 1
ATOM 546 N N . ALA A 1 73 ? 28.309 50.633 -3.454 1.00 21.29 98 ALA A N 1
ATOM 547 C CA . ALA A 1 73 ? 29.289 50.809 -4.537 1.00 21.41 98 ALA A CA 1
ATOM 548 C C . ALA A 1 73 ? 29.555 52.299 -4.755 1.00 22.18 98 ALA A C 1
ATOM 549 O O . ALA A 1 73 ? 28.613 53.097 -4.842 1.00 22.07 98 ALA A O 1
ATOM 551 N N . ASP A 1 74 ? 30.839 52.695 -4.687 1.00 23.23 99 ASP A N 1
ATOM 552 C CA . ASP A 1 74 ? 31.222 54.068 -5.008 1.00 24.45 99 ASP A CA 1
ATOM 553 C C . ASP A 1 74 ? 30.790 54.498 -6.404 1.00 23.08 99 ASP A C 1
ATOM 554 O O . ASP A 1 74 ? 30.718 53.709 -7.315 1.00 23.29 99 ASP A O 1
ATOM 559 N N . PRO A 1 75 ? 30.593 55.805 -6.581 1.00 24.12 100 PRO A N 1
ATOM 560 C CA . PRO A 1 75 ? 30.273 56.371 -7.908 1.00 24.58 100 PRO A CA 1
ATOM 561 C C . PRO A 1 75 ? 31.335 55.944 -8.933 1.00 23.73 100 PRO A C 1
ATOM 562 O O . PRO A 1 75 ? 32.547 56.002 -8.645 1.00 24.07 100 PRO A O 1
A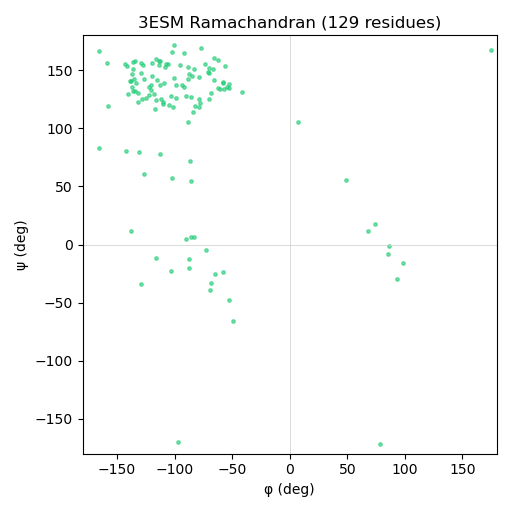TOM 566 N N . GLY A 1 76 ? 30.920 55.537 -10.121 1.00 24.41 101 GLY A N 1
ATOM 567 C CA . GLY A 1 76 ? 31.869 55.028 -11.113 1.00 25.20 101 GLY A CA 1
ATOM 568 C C . GLY A 1 76 ? 32.050 53.529 -11.094 1.00 25.01 101 GLY A C 1
ATOM 569 O O . GLY A 1 76 ? 32.387 52.939 -12.125 1.00 25.12 101 GLY A O 1
ATOM 570 N N . ASN A 1 77 ? 31.878 52.918 -9.917 1.00 25.35 102 ASN A N 1
ATOM 571 C CA . ASN A 1 77 ? 31.886 51.466 -9.816 1.00 24.81 102 ASN A CA 1
ATOM 572 C C . ASN A 1 77 ? 30.535 50.962 -10.286 1.00 25.68 102 ASN A C 1
ATOM 573 O O . ASN A 1 77 ? 29.527 51.321 -9.671 1.00 25.22 102 ASN A O 1
ATOM 578 N N . PRO A 1 78 ? 30.498 50.159 -11.358 1.00 26.44 103 PRO A N 1
ATOM 579 C CA . PRO A 1 78 ? 29.221 49.723 -11.929 1.00 27.71 103 PRO A CA 1
ATOM 580 C C . PRO A 1 78 ? 28.498 48.678 -11.056 1.00 29.06 103 PRO A C 1
ATOM 581 O O . PRO A 1 78 ? 27.383 48.269 -11.416 1.00 30.87 103 PRO A O 1
ATOM 585 N N . GLY A 1 79 ? 29.122 48.226 -9.972 1.00 28.55 104 GLY A N 1
ATOM 586 C CA . GLY A 1 79 ? 28.528 47.200 -9.101 1.00 27.60 104 GLY A CA 1
ATOM 587 C C . GLY A 1 79 ? 28.649 45.787 -9.656 1.00 28.84 104 GLY A C 1
ATOM 588 O O . GLY A 1 79 ? 29.365 45.551 -10.643 1.00 29.72 104 GLY A O 1
ATOM 589 N N . VAL A 1 80 ? 27.993 44.825 -9.012 1.00 27.04 105 VAL A N 1
ATOM 590 C CA . VAL A 1 80 ? 28.193 43.422 -9.350 1.00 27.36 105 VAL A CA 1
ATOM 591 C C . VAL A 1 80 ? 27.345 43.054 -10.549 1.00 27.46 105 VAL A C 1
ATOM 592 O O . VAL A 1 80 ? 26.114 43.184 -10.529 1.00 27.00 105 VAL A O 1
ATOM 596 N N . GLN A 1 81 ? 28.003 42.627 -11.629 1.00 28.52 106 GLN A N 1
ATOM 597 C CA . GLN A 1 81 ? 27.300 42.475 -12.908 1.00 30.52 106 GLN A CA 1
ATOM 598 C C . GLN A 1 81 ? 26.359 41.262 -12.985 1.00 31.51 106 GLN A C 1
ATOM 599 O O . GLN A 1 81 ? 26.546 40.277 -12.266 1.00 32.40 106 GLN A O 1
ATOM 605 N N . PRO A 1 82 ? 25.339 41.329 -13.868 1.00 32.19 107 PRO A N 1
ATOM 606 C CA . PRO A 1 82 ? 24.480 40.164 -14.085 1.00 34.14 107 PRO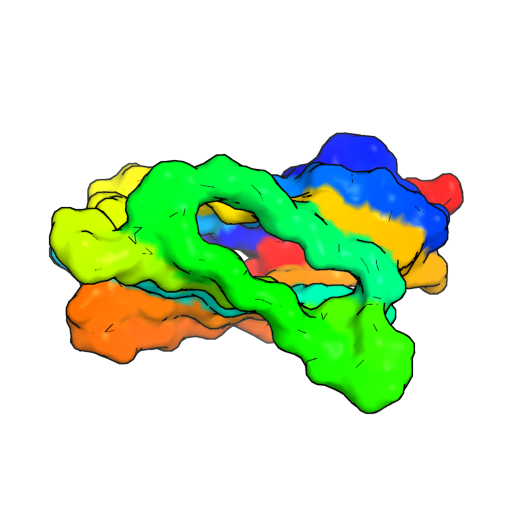 A CA 1
ATOM 607 C C . PRO A 1 82 ? 25.269 38.845 -14.144 1.00 35.22 107 PRO A C 1
ATOM 608 O O . PRO A 1 82 ? 26.296 38.734 -14.821 1.00 35.97 107 PRO A O 1
ATOM 612 N N . GLY A 1 83 ? 24.808 37.852 -13.393 1.00 36.76 108 GLY A N 1
ATOM 613 C CA . GLY A 1 83 ? 25.445 36.552 -13.460 1.00 37.61 108 GLY A CA 1
ATOM 614 C C . GLY A 1 83 ? 26.644 36.360 -12.564 1.00 38.38 108 GLY A C 1
ATOM 615 O O . GLY A 1 83 ? 27.145 35.235 -12.452 1.00 39.38 108 GLY A O 1
ATOM 616 N N . GLN A 1 84 ? 27.110 37.433 -11.923 1.00 36.53 109 GLN A N 1
ATOM 617 C CA . GLN A 1 84 ? 28.307 37.361 -11.081 1.00 36.36 109 GLN A CA 1
ATOM 618 C C . GLN A 1 84 ? 27.890 37.326 -9.621 1.00 35.73 109 GLN A C 1
ATOM 619 O O . GLN A 1 84 ? 26.740 37.653 -9.294 1.00 35.35 109 GLN A O 1
ATOM 625 N N . PHE A 1 85 ? 28.840 36.968 -8.764 1.00 36.41 110 PHE A N 1
ATOM 626 C CA . PHE A 1 85 ? 28.630 36.927 -7.323 1.00 35.64 110 PHE A CA 1
ATOM 627 C C . PHE A 1 85 ? 29.616 37.894 -6.703 1.00 35.23 110 PHE A C 1
ATOM 628 O O . PHE A 1 85 ? 30.660 38.188 -7.282 1.00 35.39 110 PHE A O 1
ATOM 636 N N . GLN A 1 86 ? 29.318 38.389 -5.512 1.00 33.36 111 GLN A N 1
ATOM 637 C CA . GLN A 1 86 ? 30.296 39.200 -4.794 1.00 33.00 111 GLN A CA 1
ATOM 638 C C . GLN A 1 86 ? 30.269 38.800 -3.332 1.00 31.69 111 GLN A C 1
ATOM 639 O O . GLN A 1 86 ? 29.184 38.562 -2.797 1.00 30.44 111 GLN A O 1
ATOM 645 N N . ARG A 1 87 ? 31.442 38.747 -2.695 1.00 30.52 112 ARG A N 1
ATOM 646 C CA . ARG A 1 87 ? 31.529 38.512 -1.255 1.00 30.50 112 ARG A CA 1
ATOM 647 C C . ARG A 1 87 ? 31.588 39.821 -0.464 1.00 30.07 112 ARG A C 1
ATOM 648 O O . ARG A 1 87 ? 32.264 40.780 -0.858 1.00 31.90 112 ARG A O 1
ATOM 656 N N . PHE A 1 88 ? 30.849 39.863 0.632 1.00 28.30 113 PHE A N 1
ATOM 657 C CA . PHE A 1 88 ? 30.833 41.017 1.518 1.00 27.21 113 PHE A CA 1
ATOM 658 C C . PHE A 1 88 ? 31.188 40.419 2.872 1.00 28.51 113 PHE A C 1
ATOM 659 O O . PHE A 1 88 ? 30.491 39.505 3.355 1.00 28.35 113 PHE A O 1
ATOM 667 N N . VAL A 1 89 ? 32.213 40.965 3.515 1.00 27.98 114 VAL A N 1
ATOM 668 C CA . VAL A 1 89 ? 32.787 40.289 4.684 1.00 28.70 114 VAL A CA 1
ATOM 669 C C . VAL A 1 89 ? 32.751 41.177 5.924 1.00 27.85 114 VAL A C 1
ATOM 670 O O . VAL A 1 89 ? 33.128 42.367 5.900 1.00 27.46 114 VAL A O 1
ATOM 674 N N . VAL A 1 90 ? 32.221 40.625 7.012 1.00 27.53 115 VAL A N 1
ATOM 675 C CA . VAL A 1 90 ? 32.177 41.391 8.245 1.00 28.10 115 VAL A CA 1
ATOM 676 C C . VAL A 1 90 ? 32.591 40.483 9.410 1.00 28.30 115 VAL A C 1
ATOM 677 O O . VAL A 1 90 ? 32.153 39.345 9.489 1.00 28.84 115 VAL A O 1
ATOM 681 N N . SER A 1 91 ? 33.432 41.002 10.290 1.00 28.17 116 SER A N 1
ATOM 682 C CA A SER A 1 91 ? 33.873 40.247 11.455 0.50 28.33 116 SER A CA 1
ATOM 683 C CA B SER A 1 91 ? 33.869 40.246 11.454 0.50 28.39 116 SER A CA 1
ATOM 684 C C . SER A 1 91 ? 33.059 40.694 12.650 1.00 28.60 116 SER A C 1
ATOM 685 O O . SER A 1 91 ? 33.080 41.868 13.003 1.00 29.04 116 SER A O 1
ATOM 690 N N . ILE A 1 92 ? 32.344 39.759 13.275 1.00 27.74 117 ILE A N 1
ATOM 691 C CA . ILE A 1 92 ? 31.428 40.153 14.337 1.00 27.02 117 ILE A CA 1
ATOM 692 C C . ILE A 1 92 ? 31.519 39.222 15.532 1.00 28.26 117 ILE A C 1
ATOM 693 O O . ILE A 1 92 ? 31.917 38.044 15.411 1.00 27.76 117 ILE A O 1
ATOM 698 N N . GLY A 1 93 ? 31.104 39.761 16.671 1.00 27.38 118 GLY A N 1
ATOM 699 C CA . GLY A 1 93 ? 30.94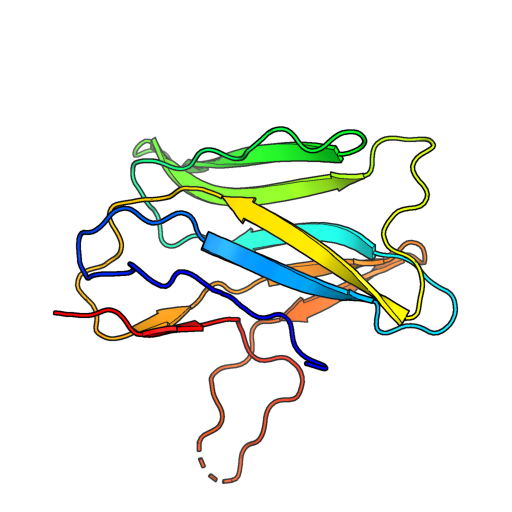3 38.938 17.862 1.00 28.78 118 GLY A CA 1
ATOM 700 C C . GLY A 1 93 ? 30.581 39.802 19.040 1.00 28.82 118 GLY A C 1
ATOM 701 O O . GLY A 1 93 ? 30.689 41.037 18.993 1.00 28.87 118 GLY A O 1
ATOM 702 N N . PRO A 1 94 ? 30.153 39.158 20.119 1.00 29.39 119 PRO A N 1
ATOM 703 C CA . PRO A 1 94 ? 29.936 37.711 20.180 1.00 29.46 119 PRO A CA 1
ATOM 704 C C . PRO A 1 94 ? 28.627 37.326 19.535 1.00 29.93 119 PRO A C 1
ATOM 705 O O . PRO A 1 94 ? 27.659 38.070 19.649 1.00 30.46 119 PRO A O 1
ATOM 709 N N . LEU A 1 95 ? 28.615 36.172 18.867 1.00 30.72 120 LEU A N 1
ATOM 710 C CA . LEU A 1 95 ? 27.402 35.589 18.315 1.00 31.35 120 LEU A CA 1
ATOM 711 C C . LEU A 1 95 ? 26.514 35.093 19.434 1.00 32.25 120 LEU A C 1
ATOM 712 O O . LEU A 1 95 ? 27.010 34.744 20.503 1.00 32.49 120 LEU A O 1
ATOM 717 N N . PRO A 1 96 ? 25.192 35.082 19.194 1.00 32.62 121 PRO A N 1
ATOM 718 C CA . PRO A 1 96 ? 24.217 34.808 20.243 1.00 32.80 121 PRO A CA 1
ATOM 719 C C . PRO A 1 96 ? 24.385 33.421 20.819 1.00 32.79 121 PRO A C 1
ATOM 720 O O . PRO A 1 96 ? 24.985 32.530 20.197 1.00 31.17 121 PRO A O 1
ATOM 724 N N . SER A 1 97 ? 23.863 33.260 22.023 1.00 33.59 122 SER A N 1
ATOM 725 C CA . SER A 1 97 ? 23.800 31.949 22.617 1.00 35.44 122 SER A CA 1
ATOM 726 C C . SER A 1 97 ? 22.519 31.295 22.155 1.00 35.24 122 SER A C 1
ATOM 727 O O . SER A 1 97 ? 21.554 31.162 22.906 1.00 36.03 122 SER A O 1
ATOM 730 N N . ALA A 1 98 ? 22.527 30.925 20.880 1.00 34.97 123 ALA A N 1
ATOM 731 C CA . ALA A 1 98 ? 21.391 30.292 20.226 1.00 33.64 123 ALA A CA 1
ATOM 732 C C . ALA A 1 98 ? 21.940 29.250 19.258 1.00 32.94 123 ALA A C 1
ATOM 733 O O . ALA A 1 98 ? 23.085 29.336 18.825 1.00 32.28 123 ALA A O 1
ATOM 735 N N . GLU A 1 99 ? 21.130 28.240 18.936 1.00 32.12 124 GLU A N 1
ATOM 736 C CA . GLU A 1 99 ? 21.534 27.241 17.988 1.00 31.95 124 GLU A CA 1
ATOM 737 C C . GLU A 1 99 ? 21.643 27.826 16.603 1.00 30.54 124 GLU A C 1
ATOM 738 O O . GLU A 1 99 ? 22.450 27.387 15.817 1.00 31.46 124 GLU A O 1
ATOM 744 N N . THR A 1 100 ? 20.788 28.789 16.316 1.00 30.38 125 THR A N 1
ATOM 745 C CA . THR A 1 100 ? 20.713 29.338 14.966 1.00 30.91 125 THR A CA 1
ATOM 746 C C . THR A 1 100 ? 20.653 30.859 15.011 1.00 30.39 125 THR A C 1
ATOM 747 O O . THR A 1 100 ? 20.011 31.421 15.882 1.00 31.23 125 THR A O 1
ATOM 751 N N . VAL A 1 101 ? 21.318 31.521 14.067 1.00 29.42 126 VAL A N 1
ATOM 752 C CA . VAL A 1 101 ? 21.147 32.986 13.921 1.00 27.93 126 VAL A CA 1
ATOM 753 C C . VAL A 1 101 ? 20.931 33.351 12.449 1.00 26.63 126 VAL A C 1
ATOM 754 O O . VAL A 1 101 ? 21.576 32.768 11.581 1.00 27.08 126 VAL A O 1
ATOM 758 N N . SER A 1 102 ? 20.022 34.282 12.177 1.00 25.87 127 SER A N 1
ATOM 759 C CA . SER A 1 102 ? 19.761 34.682 10.786 1.00 25.82 127 SER A CA 1
ATOM 760 C C . SER A 1 102 ? 20.218 36.118 10.594 1.00 25.87 127 SER A C 1
ATOM 761 O O . SER A 1 102 ? 20.265 36.889 11.554 1.00 24.36 127 SER A O 1
ATOM 764 N N . PHE A 1 103 ? 20.467 36.454 9.326 1.00 25.28 128 PHE A N 1
ATOM 765 C CA . PHE A 1 103 ? 20.934 37.790 8.941 1.00 25.07 128 PHE A CA 1
ATOM 766 C C . PHE A 1 103 ? 20.076 38.309 7.798 1.00 25.26 128 PHE A C 1
ATOM 767 O O . PHE A 1 103 ? 20.487 38.273 6.660 1.00 26.83 128 PHE A O 1
ATOM 775 N N . PRO A 1 104 ? 18.896 38.816 8.116 1.00 24.51 1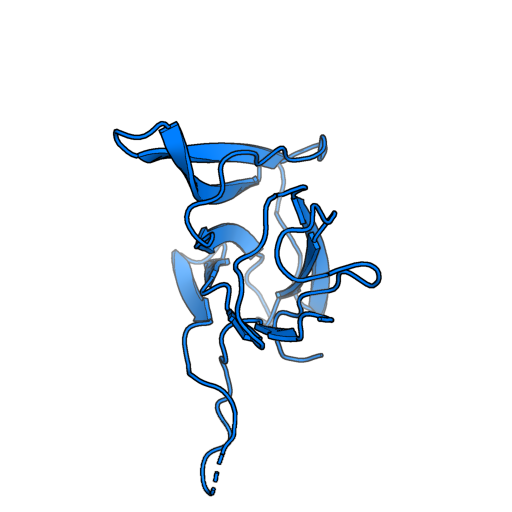29 PRO A N 1
ATOM 776 C CA . PRO A 1 104 ? 17.995 39.353 7.075 1.00 24.29 129 PRO A CA 1
ATOM 777 C C . PRO A 1 104 ? 18.792 40.382 6.248 1.00 25.92 129 PRO A C 1
ATOM 778 O O . PRO A 1 104 ? 19.572 41.146 6.832 1.00 24.75 129 PRO A O 1
ATOM 782 N N . ALA A 1 105 ? 18.634 40.381 4.926 1.00 23.77 130 ALA A N 1
ATOM 783 C CA . ALA A 1 105 ? 19.442 41.294 4.095 1.00 23.75 130 ALA A CA 1
ATOM 784 C C . ALA A 1 105 ? 18.571 41.986 3.059 1.00 24.75 130 ALA A C 1
ATOM 785 O O . ALA A 1 105 ? 17.476 41.502 2.724 1.00 24.55 130 ALA A O 1
ATOM 787 N N . GLU A 1 106 ? 19.050 43.128 2.562 1.00 22.92 131 GLU A N 1
ATOM 788 C CA . GLU A 1 106 ? 18.341 43.860 1.508 1.00 23.19 131 GLU A CA 1
ATOM 789 C C . GLU A 1 106 ? 19.338 44.226 0.426 1.00 23.35 131 GLU A C 1
ATOM 790 O O . GLU A 1 106 ? 20.359 44.853 0.725 1.00 23.75 131 GLU A O 1
ATOM 796 N N . GLN A 1 107 ? 19.057 43.778 -0.804 1.00 21.95 132 GLN A N 1
ATOM 797 C CA . GLN A 1 107 ? 20.016 43.899 -1.928 1.00 22.45 132 GLN A CA 1
ATOM 798 C C . GLN A 1 107 ? 19.498 44.919 -2.924 1.00 22.93 132 GLN A C 1
ATOM 799 O O . GLN A 1 107 ? 18.429 44.733 -3.494 1.00 23.42 132 GLN A O 1
ATOM 805 N N . THR A 1 108 ? 20.267 45.980 -3.190 1.00 21.52 133 THR A N 1
ATOM 806 C CA . THR A 1 108 ? 19.825 47.007 -4.099 1.00 21.99 133 THR A CA 1
ATOM 807 C C . THR A 1 108 ? 20.436 46.793 -5.469 1.00 22.04 133 THR A C 1
ATOM 808 O O . THR A 1 108 ? 21.658 46.532 -5.564 1.00 21.53 133 THR A O 1
ATOM 812 N N . TYR A 1 109 ? 19.604 46.961 -6.510 1.00 23.05 134 TYR A N 1
ATOM 813 C CA . TYR A 1 109 ? 20.054 46.870 -7.905 1.00 22.49 134 TYR A CA 1
ATOM 814 C C . TYR A 1 109 ? 20.095 48.220 -8.568 1.00 22.82 134 TYR A C 1
ATOM 815 O O . TYR A 1 109 ? 19.395 49.143 -8.146 1.00 22.24 134 TYR A O 1
ATOM 824 N N . SER A 1 110 ? 20.930 48.324 -9.603 1.00 22.67 135 SER A N 1
ATOM 825 C CA . SER A 1 110 ? 21.110 49.575 -10.314 1.00 24.08 135 SER A CA 1
ATOM 826 C C . SER A 1 110 ? 19.842 50.158 -10.917 1.00 24.98 135 SER A C 1
ATOM 827 O O . SER A 1 110 ? 19.790 51.371 -11.204 1.00 25.59 135 SER A O 1
ATOM 830 N N . ASP A 1 111 ? 18.853 49.311 -11.178 1.00 26.14 136 ASP A N 1
ATOM 831 C CA . ASP A 1 111 ? 17.577 49.792 -11.763 1.00 28.20 136 ASP A CA 1
ATOM 832 C C . ASP A 1 111 ? 16.573 50.295 -10.725 1.00 27.70 136 ASP A C 1
ATOM 833 O O . ASP A 1 111 ? 15.402 50.611 -11.057 1.00 29.05 136 ASP A O 1
ATOM 838 N N . GLY A 1 112 ? 17.008 50.366 -9.467 1.00 27.04 137 GLY A N 1
ATOM 839 C CA . GLY A 1 112 ? 16.167 50.897 -8.412 1.00 26.55 137 GLY A CA 1
ATOM 840 C C . GLY A 1 112 ? 15.456 49.848 -7.567 1.00 26.30 137 GLY A C 1
ATOM 841 O O . GLY A 1 112 ? 14.930 50.177 -6.508 1.00 26.59 137 GLY A O 1
ATOM 842 N N . ARG A 1 113 ? 15.397 48.610 -8.044 1.00 26.38 138 ARG A N 1
ATOM 843 C CA . ARG A 1 113 ? 14.752 47.532 -7.279 1.00 26.54 138 ARG A CA 1
ATOM 844 C C . ARG A 1 113 ? 15.581 47.138 -6.048 1.00 26.76 138 ARG A C 1
ATOM 845 O O . ARG A 1 113 ? 16.802 47.206 -6.076 1.00 26.44 138 ARG A O 1
ATOM 853 N N . VAL A 1 114 ? 14.900 46.710 -4.989 1.00 26.99 139 VAL A N 1
ATOM 854 C CA . VAL A 1 114 ? 15.583 46.189 -3.807 1.00 26.25 139 VAL A CA 1
ATOM 855 C C . VAL A 1 114 ? 14.950 44.848 -3.512 1.00 27.48 139 VAL A C 1
ATOM 856 O O . VAL A 1 114 ? 13.692 44.775 -3.395 1.00 28.17 139 VAL A O 1
ATOM 860 N N . VAL A 1 115 ? 15.786 43.820 -3.422 1.00 24.87 140 VAL A N 1
ATOM 861 C CA . VAL A 1 115 ? 15.342 42.465 -3.111 1.00 25.56 140 VAL A CA 1
ATOM 862 C C . VAL A 1 115 ? 15.550 42.144 -1.647 1.00 25.15 140 VAL A C 1
ATOM 863 O O . VAL A 1 115 ? 16.660 42.291 -1.118 1.00 23.87 140 VAL A O 1
ATOM 867 N N . ALA A 1 116 ? 14.467 41.702 -0.990 1.00 24.50 141 ALA A N 1
ATOM 868 C CA . ALA A 1 116 ? 14.505 41.359 0.440 1.00 25.36 141 ALA A CA 1
ATOM 869 C C . ALA A 1 116 ? 14.869 39.899 0.615 1.00 25.38 141 ALA A C 1
ATOM 870 O O . ALA A 1 116 ? 14.222 39.023 0.010 1.00 27.15 141 ALA A O 1
ATOM 872 N N . TRP A 1 117 ? 15.872 39.628 1.435 1.00 23.20 142 TRP A N 1
ATOM 873 C CA . TRP A 1 117 ? 16.269 38.258 1.766 1.00 24.55 142 TRP A CA 1
ATOM 874 C C . TRP A 1 117 ? 15.928 38.090 3.233 1.00 24.77 142 TRP A C 1
ATOM 875 O O . TRP A 1 117 ? 16.799 38.157 4.113 1.00 25.63 142 TRP A O 1
ATOM 886 N N . ASN A 1 118 ? 14.650 37.892 3.485 1.00 25.69 143 ASN A N 1
ATOM 887 C CA . ASN A 1 118 ? 14.119 37.971 4.838 1.00 26.91 143 ASN A CA 1
ATOM 888 C C . ASN A 1 118 ? 13.109 36.883 5.180 1.00 27.16 143 ASN A C 1
ATOM 889 O O . ASN A 1 118 ? 12.471 36.951 6.232 1.00 27.76 143 ASN A O 1
ATOM 894 N N . GLN A 1 119 ? 13.006 35.868 4.331 1.00 26.69 144 GLN A N 1
ATOM 895 C CA . GLN A 1 119 ? 12.022 34.793 4.599 1.00 27.21 144 GLN A CA 1
ATOM 896 C C . GLN A 1 119 ? 12.602 33.783 5.561 1.00 27.32 144 GLN A C 1
ATOM 897 O O . GLN A 1 119 ? 13.800 33.546 5.580 1.00 25.33 144 GLN A O 1
ATOM 903 N N . PRO A 1 120 ? 11.745 33.133 6.348 1.00 28.20 145 PRO A N 1
ATOM 904 C CA . PRO A 1 120 ? 12.294 32.146 7.283 1.00 28.31 145 PRO A CA 1
ATOM 905 C C . PRO A 1 120 ? 12.654 30.866 6.537 1.00 28.01 145 PRO A C 1
ATOM 906 O O . PRO A 1 120 ? 12.282 30.753 5.377 1.00 29.69 145 PRO A O 1
ATOM 910 N N . PRO A 1 121 ? 13.375 29.926 7.175 1.00 27.92 146 PRO A N 1
ATOM 911 C CA . PRO A 1 121 ? 13.943 28.758 6.474 1.00 27.88 146 PRO A CA 1
ATOM 912 C C . PRO A 1 121 ? 12.856 27.827 5.946 1.00 28.37 146 PRO A C 1
ATOM 913 O O . PRO A 1 121 ? 11.735 27.866 6.420 1.00 29.10 146 PRO A O 1
ATOM 917 N N . ALA A 1 122 ? 13.224 26.993 4.983 1.00 29.48 147 ALA A N 1
ATOM 918 C CA . ALA A 1 122 ? 12.305 25.999 4.443 1.00 29.76 147 ALA A CA 1
ATOM 919 C C . ALA A 1 122 ? 11.841 25.124 5.587 1.00 29.88 147 ALA A C 1
ATOM 920 O O . ALA A 1 122 ? 12.656 24.733 6.418 1.00 29.54 147 ALA A O 1
ATOM 922 N N . ALA A 1 123 ? 10.561 24.781 5.590 1.00 30.61 148 ALA A N 1
ATOM 923 C CA . ALA A 1 123 ? 10.011 23.858 6.596 1.00 30.82 148 ALA A CA 1
ATOM 924 C C . ALA A 1 123 ? 8.710 23.268 6.035 1.00 31.86 148 ALA A C 1
ATOM 925 O O . ALA A 1 123 ? 8.035 23.942 5.236 1.00 31.98 148 ALA A O 1
ATOM 935 C CA . GLY A 1 125 ? 5.745 22.531 2.644 1.00 36.51 150 GLY A CA 1
ATOM 936 C C . GLY A 1 125 ? 6.206 23.849 2.048 1.00 37.61 150 GLY A C 1
ATOM 937 O O . GLY A 1 125 ? 5.709 24.154 0.934 1.00 37.64 150 GLY A O 1
ATOM 938 N N . SER A 1 126 ? 6.939 24.537 2.729 1.00 38.90 151 SER A N 1
ATOM 939 C CA . SER A 1 126 ? 7.446 25.860 2.222 1.00 39.46 151 SER A CA 1
ATOM 940 C C . SER A 1 126 ? 8.857 25.736 1.715 1.00 39.04 151 SER A C 1
ATOM 941 O O . SER A 1 126 ? 9.702 25.074 2.323 1.00 39.02 151 SER A O 1
ATOM 944 N N . GLU A 1 127 ? 9.145 26.459 0.644 1.00 38.91 152 GLU A N 1
ATOM 945 C CA . GLU A 1 127 ? 10.473 26.447 0.080 1.00 38.59 152 GLU A CA 1
ATOM 946 C C . GLU A 1 127 ? 10.768 27.872 -0.396 1.00 37.20 152 GLU A C 1
ATOM 947 O O . GLU A 1 127 ? 10.616 28.188 -1.568 1.00 36.56 152 GLU A O 1
A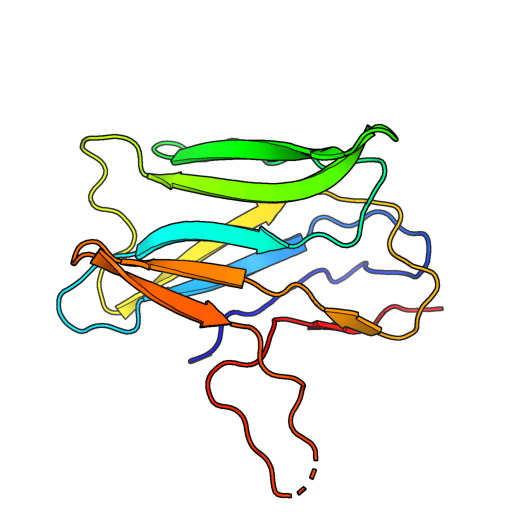TOM 953 N N . PRO A 1 128 ? 11.165 28.748 0.534 1.00 35.46 153 PRO A N 1
ATOM 954 C CA . PRO A 1 128 ? 11.239 30.183 0.227 1.00 34.24 153 PRO A CA 1
ATOM 955 C C . PRO A 1 128 ? 12.306 30.439 -0.813 1.00 32.81 153 PRO A C 1
ATOM 956 O O . PRO A 1 128 ? 13.343 29.791 -0.782 1.00 31.83 153 PRO A O 1
ATOM 960 N N . GLU A 1 129 ? 12.044 31.371 -1.738 1.00 32.50 154 GLU A N 1
ATOM 961 C CA . GLU A 1 129 ? 13.015 31.704 -2.763 1.00 32.04 154 GLU A CA 1
ATOM 962 C C . GLU A 1 129 ? 14.000 32.804 -2.295 1.00 30.07 154 GLU A C 1
ATOM 963 O O . GLU A 1 129 ? 15.104 32.900 -2.831 1.00 30.88 154 GLU A O 1
ATOM 969 N N . HIS A 1 130 ? 13.598 33.559 -1.275 1.00 28.88 155 HIS A N 1
ATOM 970 C CA . HIS A 1 130 ? 14.477 34.592 -0.680 1.00 28.07 155 HIS A CA 1
ATOM 971 C C . HIS A 1 130 ? 14.658 34.475 0.841 1.00 26.96 155 HIS A C 1
ATOM 972 O O . HIS A 1 130 ? 14.289 35.369 1.602 1.00 26.66 155 HIS A O 1
ATOM 979 N N . PRO A 1 131 ? 15.204 33.344 1.284 1.00 27.15 156 PRO A N 1
ATOM 980 C CA . PRO A 1 131 ? 15.364 33.127 2.735 1.00 26.91 156 PRO A CA 1
ATOM 981 C C . PRO A 1 131 ? 16.447 34.057 3.266 1.00 27.09 156 PRO A C 1
ATOM 982 O O . PRO A 1 131 ? 17.388 34.365 2.526 1.00 26.18 156 PRO A O 1
ATOM 986 N N . ALA A 1 132 ? 16.309 34.501 4.515 1.00 26.27 157 ALA A N 1
ATOM 987 C CA . ALA A 1 132 ? 17.445 35.150 5.191 1.00 26.54 157 ALA A CA 1
ATOM 988 C C . ALA A 1 132 ? 18.604 34.183 5.327 1.00 26.97 157 ALA A C 1
ATOM 989 O O . ALA A 1 132 ? 18.406 33.022 5.738 1.00 26.25 157 ALA A O 1
ATOM 991 N N . PRO A 1 133 ? 19.835 34.634 5.009 1.00 27.71 158 PRO A N 1
ATOM 992 C CA . PRO A 1 133 ? 21.011 33.814 5.234 1.00 29.25 158 PRO A CA 1
ATOM 993 C C . PRO A 1 133 ? 21.119 33.432 6.717 1.00 29.14 158 PRO A C 1
ATOM 994 O O . PRO A 1 133 ? 20.884 34.273 7.589 1.00 29.97 158 PRO A O 1
ATOM 998 N N . THR A 1 134 ? 21.483 32.191 6.990 1.00 30.77 159 THR A N 1
ATOM 999 C CA . THR A 1 134 ? 21.411 31.693 8.364 1.00 31.19 159 THR A CA 1
ATOM 1000 C C . THR A 1 134 ? 22.655 30.899 8.696 1.00 31.82 159 THR A C 1
ATOM 1001 O O . THR A 1 134 ? 23.256 30.271 7.798 1.00 31.78 159 THR A O 1
ATOM 1005 N N . LEU A 1 135 ? 23.093 30.962 9.956 1.00 31.94 160 LEU A N 1
ATOM 1006 C CA . LEU A 1 135 ? 24.209 30.129 10.428 1.00 31.97 160 LEU A CA 1
ATOM 1007 C C . LEU A 1 135 ? 23.767 29.226 11.563 1.00 32.78 160 LEU A C 1
ATOM 1008 O O . LEU A 1 135 ? 22.953 29.624 12.372 1.00 32.65 160 LEU A O 1
ATOM 1013 N N . THR A 1 136 ? 24.337 28.024 11.602 1.00 34.39 161 THR A N 1
ATOM 1014 C CA . THR A 1 136 ? 24.239 27.137 12.768 1.00 35.79 161 THR A CA 1
ATOM 1015 C C . THR A 1 136 ? 25.416 27.398 13.648 1.00 36.06 161 THR A C 1
ATOM 1016 O O . THR A 1 136 ? 26.539 27.495 13.163 1.00 37.08 161 THR A O 1
ATOM 1020 N N . LEU A 1 137 ? 25.173 27.497 14.947 1.00 35.54 162 LEU A N 1
ATOM 1021 C CA . LEU A 1 137 ? 26.236 27.847 15.862 1.00 36.38 162 LEU A CA 1
ATOM 1022 C C . LEU A 1 137 ? 26.579 26.684 16.759 1.00 37.73 162 LEU A C 1
ATOM 1023 O O . LEU A 1 137 ? 25.697 26.146 17.430 1.00 37.98 162 LEU A O 1
ATOM 1028 N N . ALA A 1 138 ? 27.855 26.313 16.755 1.00 39.27 163 ALA A N 1
ATOM 1029 C CA . ALA A 1 138 ? 28.333 25.218 17.579 1.00 40.03 163 ALA A CA 1
ATOM 1030 C C . ALA A 1 138 ? 28.233 25.600 19.035 1.00 41.34 163 ALA A C 1
ATOM 1031 O O . ALA A 1 138 ? 28.336 26.770 19.417 1.00 39.89 163 ALA A O 1
ATOM 1033 N N . THR A 1 139 ? 28.048 24.589 19.866 1.00 42.46 164 THR A N 1
ATOM 1034 C CA . THR A 1 139 ? 27.823 24.820 21.271 1.00 44.58 164 THR A CA 1
ATOM 1035 C C . THR A 1 139 ? 29.092 25.372 21.860 1.00 44.53 164 THR A C 1
ATOM 1036 O O . THR A 1 139 ? 30.169 24.975 21.428 1.00 45.73 164 THR A O 1
#

Secondary structure (P-SEA, 3-state):
cccbbbbbcccccccccbbbbbbbbccccccccbbbbbcccccbbbbcccccbbbbbbbcccccccbbbbbbccccccccccbbbbbbbbbcccccccbbbbbbbbbccccbbbbcccccccccccccccbbbbbcc

Nearest PDB structures (foldseek):
  3esm-assembly1_A-2  TM=1.007E+00  e=4.785E-26  Nocardia farcinica
  8um6-assembly2_B  TM=8.674E-01  e=1.013E-10  Bacillus subtilis
  7me6-assembly1_A  TM=8.474E-01  e=3.573E-10  Bacillus subtilis
  8owf-assembly1_A  TM=5.622E-01  e=7.881E-03  Clostridium perfringens
  5n5p-assembly2_C  TM=4.309E-01  e=2.271E-01  Ruminococcus flavefaciens FD-1

Sequence (137 aa):
SLHVTADDAPGAAQGGYYSVVTFRVPTESETAATTAMTVTLPNVRSARTEPMMPGWTARVDRNDKSEAVSVTWTADPGNPGVQPGQFQRFVVSSIGPLPSAETVSFPAEQTYSDGRVVAWNQPPAAGSEPEHPAPTLTLAT

Solvent-accessible surface area: 7347 Å² total